Protein AF-A0A3R6PTT9-F1 (afdb_monomer_lite)

Radius of gyration: 13.13 Å; chains: 1; bounding box: 32×24×32 Å

Foldseek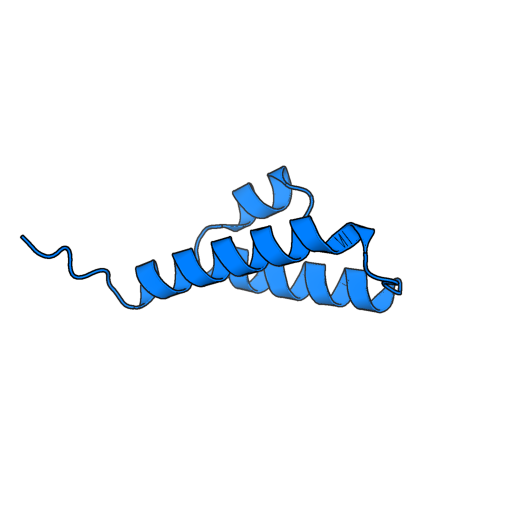 3Di:
DPPPDDPLRVVLVVLVVVLVVCLVCVVVDPDDPVNLVVQLVVNCVSCVVNVCNVVCVVVVRD

Structure (mmCIF, N/CA/C/O backbone):
data_AF-A0A3R6PTT9-F1
#
_entry.id   AF-A0A3R6PTT9-F1
#
loop_
_atom_site.group_PDB
_atom_site.id
_atom_site.type_symbol
_atom_site.label_atom_id
_atom_site.label_alt_id
_atom_site.label_comp_id
_atom_site.label_asym_id
_atom_site.label_entity_id
_atom_site.label_seq_id
_atom_site.pdbx_PDB_ins_code
_atom_site.Cartn_x
_atom_site.Cartn_y
_atom_site.Cartn_z
_atom_site.occupancy
_atom_site.B_iso_or_equiv
_atom_site.auth_seq_id
_atom_site.auth_comp_id
_atom_site.auth_asym_id
_atom_site.auth_atom_id
_atom_site.pdbx_PDB_model_num
ATOM 1 N N . MET A 1 1 ? -17.029 16.925 20.959 1.00 42.78 1 MET A N 1
ATOM 2 C CA . MET A 1 1 ? -16.921 15.451 20.914 1.00 42.78 1 MET A CA 1
ATOM 3 C C . MET A 1 1 ? -15.589 15.120 20.267 1.00 42.78 1 MET A C 1
ATOM 5 O O . MET A 1 1 ? -15.373 15.557 19.146 1.00 42.78 1 MET A O 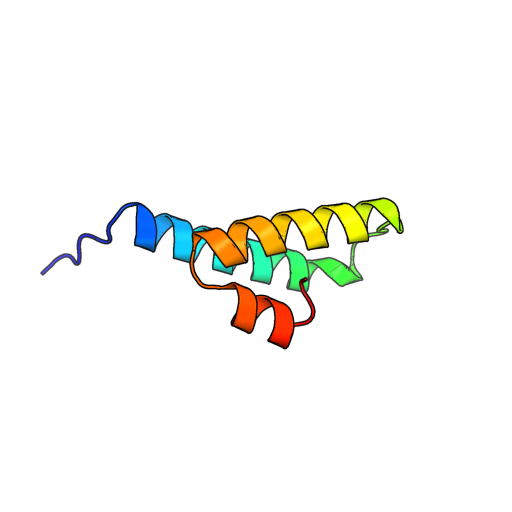1
ATOM 9 N N . VAL A 1 2 ? -14.674 14.466 20.983 1.00 54.62 2 VAL A N 1
ATOM 10 C CA . VAL A 1 2 ? -13.448 13.922 20.378 1.00 54.62 2 VAL A CA 1
ATOM 11 C C . VAL A 1 2 ? -13.844 12.585 19.772 1.00 54.62 2 VAL A C 1
ATOM 13 O O . VAL A 1 2 ? -14.299 11.706 20.499 1.00 54.62 2 VAL A O 1
ATOM 16 N N . ASP A 1 3 ? -13.755 12.461 18.453 1.00 64.94 3 ASP A N 1
ATOM 17 C CA . ASP A 1 3 ? -14.034 11.203 17.769 1.00 64.94 3 ASP A CA 1
ATOM 18 C C . ASP A 1 3 ? -12.909 10.210 18.106 1.00 64.94 3 ASP A C 1
ATOM 20 O O . ASP A 1 3 ? -11.779 10.339 17.627 1.00 64.94 3 ASP A O 1
ATOM 24 N N . ILE A 1 4 ? -13.171 9.270 19.020 1.00 73.56 4 ILE A N 1
ATOM 25 C CA . ILE A 1 4 ? -12.202 8.226 19.368 1.00 73.56 4 ILE A CA 1
ATOM 26 C C . ILE A 1 4 ? -12.248 7.190 18.246 1.00 73.56 4 ILE A C 1
ATOM 28 O O . ILE A 1 4 ? -12.994 6.211 18.294 1.00 73.56 4 ILE A O 1
ATOM 32 N N . MET A 1 5 ? -11.434 7.416 17.215 1.00 81.94 5 MET A N 1
ATOM 33 C CA . MET A 1 5 ? -11.212 6.433 16.161 1.00 81.94 5 MET A CA 1
ATOM 34 C C . MET A 1 5 ? -10.724 5.114 16.765 1.00 81.94 5 MET A C 1
ATOM 36 O O . MET A 1 5 ? -9.753 5.079 17.523 1.00 81.94 5 MET A O 1
ATOM 40 N N . SER A 1 6 ? -11.355 4.005 16.377 1.00 92.31 6 SER A N 1
ATOM 41 C CA . SER A 1 6 ? -10.891 2.681 16.788 1.00 92.31 6 SER A CA 1
ATOM 42 C C . SER A 1 6 ? -9.502 2.380 16.218 1.00 92.31 6 SER A C 1
ATOM 44 O O . SER A 1 6 ? -9.137 2.861 15.142 1.00 92.31 6 SER A O 1
ATOM 46 N N . ASN A 1 7 ? -8.744 1.506 16.888 1.00 94.50 7 ASN A N 1
ATOM 47 C CA . ASN A 1 7 ? -7.437 1.047 16.398 1.00 94.50 7 ASN A CA 1
ATOM 48 C C . ASN A 1 7 ? -7.510 0.486 14.968 1.00 94.50 7 ASN A C 1
ATOM 50 O O . ASN A 1 7 ? -6.574 0.654 14.190 1.00 94.50 7 ASN A O 1
ATOM 54 N N . TYR A 1 8 ? -8.635 -0.138 14.600 1.00 95.88 8 TYR A N 1
ATOM 55 C CA . TYR A 1 8 ? -8.869 -0.600 13.234 1.00 95.88 8 TYR A CA 1
ATOM 56 C C . TYR A 1 8 ? -8.951 0.563 12.240 1.00 95.88 8 TYR A C 1
ATOM 58 O O . TYR A 1 8 ?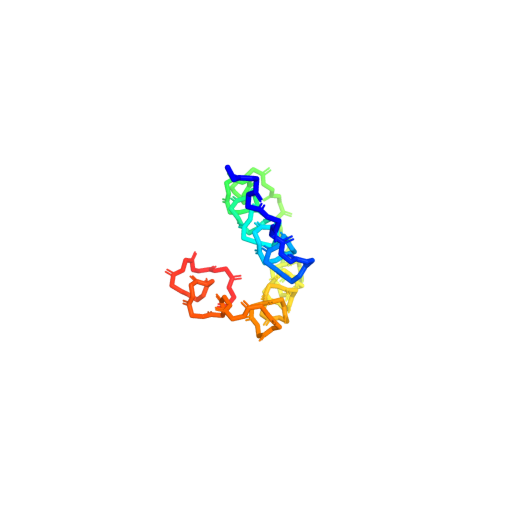 -8.277 0.523 11.216 1.00 95.88 8 TYR A O 1
ATOM 66 N N . GLN A 1 9 ? -9.738 1.604 12.536 1.00 96.50 9 GLN A N 1
ATOM 67 C CA . GLN A 1 9 ? -9.873 2.764 11.646 1.00 96.50 9 GLN A CA 1
ATOM 68 C C . GLN A 1 9 ? -8.578 3.569 11.563 1.00 96.50 9 GLN A C 1
ATOM 70 O O . GLN A 1 9 ? -8.192 4.004 10.479 1.00 96.50 9 GLN A O 1
ATOM 75 N N . LYS A 1 10 ? -7.864 3.700 12.687 1.00 96.81 10 LYS A N 1
ATOM 76 C CA . LYS A 1 10 ? -6.528 4.296 12.707 1.00 96.81 10 LYS A CA 1
ATOM 77 C C . LYS A 1 10 ? -5.586 3.533 11.779 1.00 96.81 10 LYS A C 1
ATOM 79 O O . LYS A 1 10 ? -5.012 4.134 10.878 1.00 96.81 10 LYS A O 1
ATOM 84 N N . ARG A 1 11 ? -5.507 2.205 11.923 1.00 97.88 11 ARG A N 1
ATOM 85 C CA . ARG A 1 11 ? -4.609 1.403 11.087 1.00 97.88 11 ARG A CA 1
ATOM 86 C C . ARG A 1 11 ? -5.043 1.351 9.623 1.00 97.88 11 ARG A C 1
ATOM 88 O O . ARG A 1 11 ? -4.186 1.355 8.751 1.00 97.88 11 ARG A O 1
ATOM 95 N N . LYS A 1 12 ? -6.347 1.364 9.333 1.00 98.19 12 LYS A N 1
ATOM 96 C CA . LYS A 1 12 ? -6.863 1.504 7.964 1.00 98.19 12 LYS A CA 1
ATOM 97 C C . LYS A 1 12 ? -6.348 2.791 7.312 1.00 98.19 12 LYS A C 1
ATOM 99 O O . LYS A 1 12 ? -5.879 2.739 6.181 1.00 98.19 12 LYS A O 1
ATOM 104 N N . LYS A 1 13 ? -6.409 3.917 8.028 1.00 98.12 13 LYS A N 1
A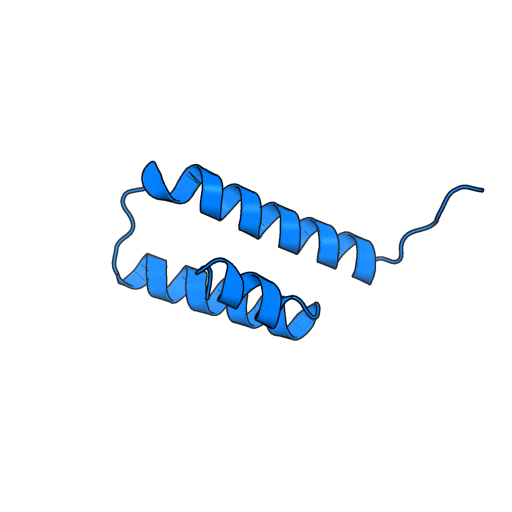TOM 105 C CA . LYS A 1 13 ? -5.924 5.213 7.535 1.00 98.12 13 LYS A CA 1
ATOM 106 C C . LYS A 1 13 ? -4.407 5.225 7.337 1.00 98.12 13 LYS A C 1
ATOM 108 O O . LYS A 1 13 ? -3.939 5.720 6.324 1.00 98.12 13 LYS A O 1
ATOM 113 N N . GLU A 1 14 ? -3.650 4.640 8.262 1.00 98.31 14 GLU A N 1
ATOM 114 C CA . GLU A 1 14 ? -2.194 4.487 8.112 1.00 98.31 14 GLU A CA 1
ATOM 115 C C . GLU A 1 14 ? -1.840 3.673 6.863 1.00 98.31 14 GLU A C 1
ATOM 117 O O . GLU A 1 14 ? -1.029 4.109 6.062 1.00 98.31 14 GLU A O 1
ATOM 122 N N . VAL A 1 15 ? -2.507 2.538 6.647 1.00 98.56 15 VAL A N 1
ATOM 123 C CA . VAL A 1 15 ? -2.308 1.693 5.459 1.00 98.56 15 VAL A CA 1
ATOM 124 C C . VAL A 1 15 ? -2.652 2.433 4.163 1.00 98.56 15 VAL A C 1
ATOM 126 O O . VAL A 1 15 ? -1.987 2.238 3.149 1.00 98.56 15 VAL A O 1
ATOM 129 N N . GLN A 1 16 ? -3.690 3.269 4.181 1.00 98.44 16 GLN A N 1
ATOM 130 C CA . GLN A 1 16 ? -4.036 4.112 3.040 1.00 98.44 16 GLN A CA 1
ATOM 131 C C . GLN A 1 16 ? -2.937 5.150 2.761 1.00 98.44 16 GLN A C 1
ATOM 133 O O . GLN A 1 16 ? -2.538 5.310 1.612 1.00 98.44 16 GLN A O 1
ATOM 138 N N . ASN A 1 17 ? -2.403 5.796 3.801 1.00 98.56 17 ASN A N 1
ATOM 139 C CA . ASN A 1 17 ? -1.294 6.741 3.667 1.00 98.56 17 ASN A CA 1
ATOM 140 C C . ASN A 1 17 ? -0.011 6.060 3.168 1.00 98.56 17 ASN A C 1
ATOM 142 O O . ASN A 1 17 ? 0.609 6.578 2.249 1.00 98.56 17 ASN A O 1
ATOM 146 N N . GLU A 1 18 ? 0.337 4.878 3.690 1.00 98.44 18 GLU A N 1
ATOM 147 C CA . GLU A 1 18 ? 1.485 4.086 3.215 1.00 98.44 18 GLU A CA 1
ATOM 148 C C . GLU A 1 18 ? 1.386 3.799 1.705 1.00 98.44 18 GLU A C 1
ATOM 150 O O . GLU A 1 18 ? 2.380 3.867 0.987 1.00 98.44 18 GLU A O 1
ATOM 155 N N . ALA A 1 19 ? 0.182 3.494 1.210 1.00 98.50 19 ALA A N 1
ATOM 156 C CA . ALA A 1 19 ? -0.060 3.240 -0.208 1.00 98.50 19 ALA A CA 1
ATOM 157 C C . ALA A 1 19 ? 0.094 4.509 -1.066 1.00 98.50 19 ALA A C 1
ATOM 159 O O . ALA A 1 19 ? 0.658 4.446 -2.158 1.00 98.50 19 ALA A O 1
ATOM 160 N N . ILE A 1 20 ? -0.371 5.658 -0.561 1.00 98.38 20 ILE A N 1
ATOM 161 C CA . ILE A 1 20 ? -0.214 6.965 -1.215 1.00 98.38 20 ILE A CA 1
ATOM 162 C C . ILE A 1 20 ? 1.261 7.366 -1.273 1.00 98.38 20 ILE A C 1
ATOM 164 O O . ILE A 1 20 ? 1.740 7.758 -2.332 1.00 98.38 20 ILE A O 1
ATOM 168 N N . GLU A 1 21 ? 1.982 7.246 -0.160 1.00 98.31 21 GLU A N 1
ATOM 169 C CA . GLU A 1 21 ? 3.410 7.570 -0.073 1.00 98.31 21 GLU A CA 1
ATOM 170 C C . GLU A 1 21 ? 4.228 6.684 -1.018 1.00 98.31 21 GLU A C 1
ATOM 172 O O . GLU A 1 21 ? 5.026 7.194 -1.802 1.00 98.31 21 GLU A O 1
ATOM 177 N N . TRP A 1 22 ? 3.962 5.373 -1.025 1.00 98.06 22 TRP A N 1
ATOM 178 C CA . TRP A 1 22 ? 4.599 4.448 -1.962 1.00 98.06 22 TRP A CA 1
ATOM 179 C C . TRP A 1 22 ? 4.324 4.822 -3.422 1.00 98.06 22 TRP A C 1
ATOM 181 O O . TRP A 1 22 ? 5.240 4.827 -4.238 1.00 98.06 22 TRP A O 1
ATOM 191 N N . GLN A 1 23 ? 3.080 5.174 -3.761 1.00 96.94 23 GLN A N 1
ATOM 192 C CA . GLN A 1 23 ? 2.725 5.568 -5.125 1.00 96.94 23 GLN A CA 1
ATOM 193 C C . GLN A 1 23 ? 3.396 6.887 -5.540 1.00 96.94 23 GLN A C 1
ATOM 195 O O . GLN A 1 23 ? 3.838 7.012 -6.681 1.00 96.94 23 GLN A O 1
ATOM 200 N N . GLN A 1 24 ? 3.475 7.866 -4.634 1.00 97.00 24 GLN A N 1
ATOM 201 C CA . GLN A 1 24 ? 4.120 9.158 -4.888 1.00 97.00 24 GLN A CA 1
ATOM 202 C C . GLN A 1 24 ? 5.621 9.018 -5.131 1.00 97.00 24 GLN A C 1
ATOM 204 O O . GLN A 1 24 ? 6.171 9.731 -5.967 1.00 97.00 24 GLN A O 1
ATOM 209 N N . ASP A 1 25 ? 6.267 8.095 -4.422 1.00 97.25 25 ASP A N 1
ATOM 210 C CA . ASP A 1 25 ? 7.704 7.872 -4.538 1.00 97.25 25 ASP A CA 1
ATOM 211 C C . ASP A 1 25 ? 8.077 6.823 -5.597 1.00 97.25 25 ASP A C 1
ATOM 213 O O . ASP A 1 25 ? 9.247 6.674 -5.934 1.00 97.25 25 ASP A O 1
ATOM 217 N N . PHE A 1 26 ? 7.093 6.127 -6.181 1.00 95.75 26 PHE A N 1
ATOM 218 C CA . PHE A 1 26 ? 7.315 5.003 -7.094 1.00 95.75 26 PHE A CA 1
ATOM 219 C C . PHE A 1 26 ? 8.281 5.324 -8.242 1.00 95.75 26 PHE A C 1
ATOM 221 O O . PHE A 1 26 ? 9.153 4.524 -8.563 1.00 95.75 26 PHE A O 1
ATOM 228 N N . GLY A 1 27 ? 8.135 6.501 -8.857 1.00 94.25 27 GLY A N 1
ATOM 229 C CA . GLY A 1 27 ? 8.968 6.928 -9.984 1.00 94.25 27 GLY A CA 1
ATOM 230 C C . GLY A 1 27 ? 10.396 7.335 -9.609 1.00 94.25 27 GLY A C 1
ATOM 231 O O . GLY A 1 27 ? 11.222 7.495 -10.503 1.00 94.25 27 GLY A O 1
ATOM 232 N N . ASN A 1 28 ? 10.685 7.504 -8.317 1.00 96.50 28 ASN A N 1
ATOM 233 C CA . ASN A 1 28 ? 12.010 7.866 -7.810 1.00 96.50 28 ASN A CA 1
ATOM 234 C C . ASN A 1 28 ? 12.827 6.641 -7.369 1.00 96.50 28 ASN A C 1
ATOM 236 O O . ASN A 1 28 ? 13.958 6.800 -6.911 1.00 96.50 28 ASN A O 1
ATOM 240 N N . GLN A 1 29 ? 12.253 5.439 -7.463 1.00 95.62 29 GLN A N 1
ATOM 241 C CA . GLN A 1 29 ? 12.847 4.198 -6.975 1.00 95.62 29 GLN A CA 1
ATOM 242 C C . GLN A 1 29 ? 13.249 3.281 -8.135 1.00 95.62 29 GLN A C 1
ATOM 244 O O . GLN A 1 29 ? 12.503 3.108 -9.099 1.00 95.62 29 GLN A O 1
ATOM 249 N N . ASP A 1 30 ? 14.398 2.618 -8.003 1.00 96.38 30 ASP A N 1
ATOM 250 C CA . ASP A 1 30 ? 14.883 1.615 -8.959 1.00 96.38 30 ASP A CA 1
ATOM 251 C C . ASP A 1 30 ? 14.368 0.216 -8.589 1.00 96.38 30 ASP A C 1
ATOM 253 O O . ASP A 1 30 ? 15.119 -0.663 -8.156 1.00 96.38 30 ASP A O 1
ATOM 257 N N . TYR A 1 31 ? 13.057 -0.001 -8.721 1.00 96.94 31 TYR A N 1
ATOM 258 C CA . TYR A 1 31 ? 12.458 -1.285 -8.358 1.00 96.94 31 TYR A CA 1
ATOM 259 C C . TYR A 1 31 ? 12.844 -2.408 -9.320 1.00 96.94 31 TYR A C 1
ATOM 261 O O . TYR A 1 31 ? 12.590 -2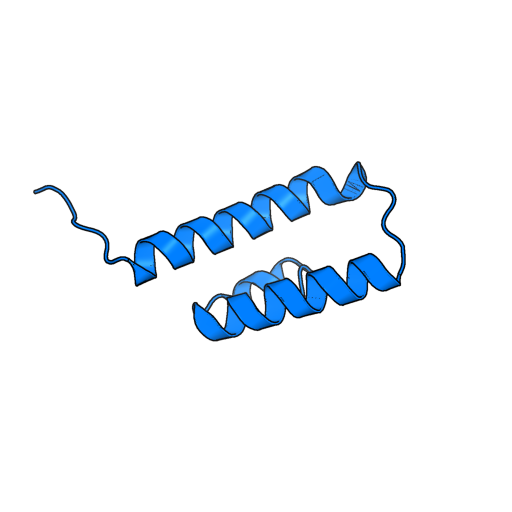.356 -10.527 1.00 96.94 31 TYR A O 1
ATOM 269 N N . SER A 1 32 ? 13.364 -3.500 -8.761 1.00 98.12 32 SER A N 1
ATOM 270 C CA . SER A 1 32 ? 13.443 -4.766 -9.479 1.00 98.12 32 SER A CA 1
ATOM 271 C C . SER A 1 32 ? 12.050 -5.376 -9.658 1.00 98.12 32 SER A C 1
ATOM 273 O O . SER A 1 32 ? 11.103 -5.075 -8.928 1.00 98.12 32 SER A O 1
ATOM 275 N N . TYR A 1 33 ? 11.923 -6.327 -10.586 1.00 97.44 33 TYR A N 1
ATOM 276 C CA . TYR A 1 33 ? 10.68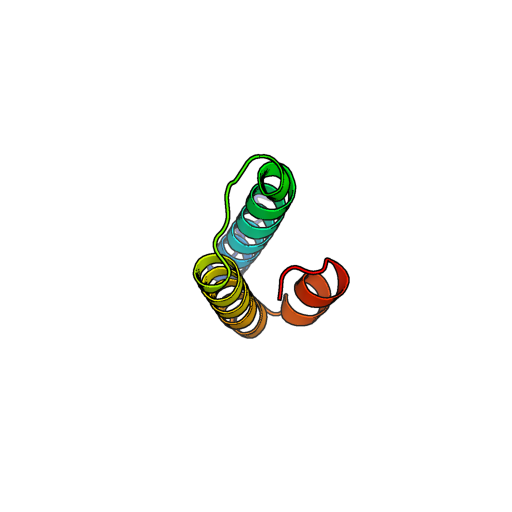2 -7.093 -10.733 1.00 97.44 33 TYR A CA 1
ATOM 277 C C . TYR A 1 33 ? 10.259 -7.784 -9.420 1.00 97.44 33 TYR A C 1
ATOM 279 O O . TYR A 1 33 ? 9.076 -7.811 -9.083 1.00 97.44 33 TYR A O 1
ATOM 287 N N . SER A 1 34 ? 11.218 -8.310 -8.649 1.00 98.25 34 SER A N 1
ATOM 288 C CA . SER A 1 34 ? 10.954 -8.909 -7.335 1.00 98.25 34 SER A CA 1
ATOM 289 C C . SER A 1 34 ? 10.394 -7.911 -6.324 1.00 98.25 34 SER A C 1
ATOM 291 O O . SER A 1 34 ? 9.512 -8.286 -5.551 1.00 98.25 34 SER A O 1
ATOM 293 N N . ASP A 1 35 ? 10.844 -6.655 -6.355 1.00 97.94 35 ASP A N 1
ATOM 294 C CA . ASP A 1 35 ? 10.325 -5.611 -5.467 1.00 97.94 35 ASP A CA 1
ATOM 295 C C . ASP A 1 35 ? 8.870 -5.294 -5.808 1.00 97.94 35 ASP A C 1
ATOM 297 O O . ASP A 1 35 ? 8.021 -5.246 -4.919 1.00 97.94 35 ASP A O 1
ATOM 301 N N . LEU A 1 36 ? 8.538 -5.188 -7.099 1.00 97.25 36 LEU A N 1
ATOM 302 C CA . LEU A 1 36 ? 7.157 -4.968 -7.542 1.00 97.25 36 LEU A CA 1
ATOM 303 C C . LEU A 1 36 ? 6.224 -6.096 -7.081 1.00 97.25 36 LEU A C 1
ATOM 305 O O . LEU A 1 36 ? 5.133 -5.838 -6.568 1.00 97.25 36 LEU A O 1
ATOM 309 N N . VAL A 1 37 ? 6.663 -7.353 -7.196 1.00 97.94 37 VAL A N 1
ATOM 310 C CA . VAL A 1 37 ? 5.907 -8.513 -6.693 1.00 97.94 37 VAL A CA 1
ATOM 311 C C . VAL A 1 37 ? 5.761 -8.459 -5.170 1.00 97.94 37 VAL A C 1
ATOM 313 O O . VAL A 1 37 ? 4.693 -8.782 -4.638 1.00 97.94 37 VAL A O 1
ATOM 316 N N . TYR A 1 38 ? 6.809 -8.053 -4.451 1.00 98.31 38 TYR A N 1
ATOM 317 C CA . TYR A 1 38 ? 6.763 -7.892 -3.001 1.00 98.31 38 TYR A CA 1
ATOM 318 C C . TYR A 1 38 ? 5.732 -6.834 -2.583 1.00 98.31 38 TYR A C 1
ATOM 320 O O . TYR A 1 38 ? 4.835 -7.146 -1.793 1.00 98.31 38 TYR A O 1
ATOM 328 N N . TYR A 1 39 ? 5.795 -5.625 -3.149 1.00 98.19 39 TYR A N 1
ATOM 329 C CA . TYR A 1 39 ? 4.869 -4.537 -2.820 1.00 98.19 39 TYR A CA 1
ATOM 330 C C . TYR A 1 39 ? 3.429 -4.857 -3.227 1.00 98.19 39 TYR A C 1
ATOM 332 O O . TYR A 1 39 ? 2.512 -4.651 -2.427 1.00 98.19 39 TYR A O 1
ATOM 340 N N . GLY A 1 40 ? 3.220 -5.469 -4.397 1.00 98.12 40 GLY A N 1
ATOM 341 C CA . GLY A 1 40 ? 1.898 -5.939 -4.813 1.00 98.12 40 GLY A CA 1
ATOM 342 C C . GLY A 1 40 ? 1.295 -6.927 -3.806 1.00 98.12 40 GLY A C 1
ATOM 343 O O . GLY A 1 40 ? 0.151 -6.778 -3.370 1.00 98.12 40 GLY A O 1
ATOM 344 N N . ASN A 1 41 ? 2.080 -7.901 -3.336 1.00 98.56 41 ASN A N 1
ATOM 345 C CA . ASN A 1 41 ? 1.630 -8.848 -2.311 1.00 98.56 41 ASN A CA 1
ATOM 346 C C . ASN A 1 41 ? 1.389 -8.183 -0.944 1.00 98.56 41 ASN A C 1
ATOM 348 O O . ASN A 1 41 ? 0.408 -8.514 -0.263 1.00 98.56 41 ASN A O 1
ATOM 352 N N . TYR A 1 42 ? 2.258 -7.249 -0.548 1.00 98.62 42 TYR A N 1
ATOM 353 C CA . TYR A 1 42 ? 2.141 -6.469 0.684 1.00 98.62 42 TYR A CA 1
ATOM 354 C C . TYR A 1 42 ? 0.818 -5.690 0.722 1.00 98.62 42 TYR A C 1
ATOM 356 O O . TYR A 1 42 ? -0.005 -5.903 1.625 1.00 98.62 42 TYR A O 1
ATOM 364 N N . PHE A 1 43 ? 0.550 -4.876 -0.302 1.00 98.62 43 PHE A N 1
ATOM 365 C CA . PHE A 1 43 ? -0.673 -4.080 -0.383 1.00 98.62 43 PHE A CA 1
ATOM 366 C C . PHE A 1 43 ? -1.918 -4.934 -0.613 1.00 98.62 43 PHE A C 1
ATOM 368 O O . PHE A 1 43 ? -2.952 -4.648 -0.013 1.00 98.62 43 PHE A O 1
ATOM 375 N N . ALA A 1 44 ? -1.842 -6.047 -1.348 1.00 98.62 44 ALA A N 1
ATOM 376 C CA . ALA A 1 44 ? -2.980 -6.959 -1.479 1.00 98.62 44 ALA A CA 1
ATOM 377 C C . ALA A 1 44 ? -3.390 -7.571 -0.126 1.00 98.62 44 ALA A C 1
ATOM 379 O O . ALA A 1 44 ? -4.584 -7.710 0.171 1.00 98.62 44 ALA A O 1
ATOM 380 N N . LYS A 1 45 ? -2.416 -7.933 0.723 1.00 98.75 45 LYS A N 1
ATOM 381 C CA . LYS A 1 45 ? -2.672 -8.469 2.071 1.00 98.75 45 LYS A CA 1
ATOM 382 C C . LYS A 1 45 ? -3.315 -7.418 2.974 1.00 98.75 45 LYS A C 1
ATOM 384 O O . LYS A 1 45 ? -4.311 -7.716 3.638 1.00 98.75 45 LYS A O 1
ATOM 389 N N . LEU A 1 46 ? -2.784 -6.198 2.975 1.00 98.62 46 LEU A N 1
ATOM 390 C CA . LEU A 1 46 ? -3.342 -5.084 3.743 1.00 98.62 46 LEU A CA 1
ATOM 391 C C . LEU A 1 46 ? -4.725 -4.666 3.230 1.00 98.62 46 LEU A C 1
ATOM 393 O O . LEU A 1 46 ? -5.651 -4.492 4.021 1.00 98.62 46 LEU A O 1
ATOM 397 N N . GLY A 1 47 ? -4.896 -4.610 1.912 1.00 98.50 47 GLY A N 1
ATOM 398 C CA . GLY A 1 47 ? -6.149 -4.284 1.246 1.00 98.50 47 GLY A CA 1
ATOM 399 C C . GLY A 1 47 ? -7.272 -5.250 1.605 1.00 98.50 47 GLY A C 1
ATOM 400 O O . GLY A 1 47 ? -8.388 -4.812 1.886 1.00 98.50 47 GLY A O 1
ATOM 401 N N . ARG A 1 48 ? -6.984 -6.558 1.675 1.00 98.62 48 ARG A N 1
ATOM 402 C CA . ARG A 1 48 ? -7.944 -7.558 2.175 1.00 98.62 48 ARG A CA 1
ATOM 403 C C . ARG A 1 48 ? -8.283 -7.346 3.649 1.00 98.62 48 ARG A C 1
ATOM 405 O O . ARG A 1 48 ? -9.450 -7.422 4.014 1.00 98.62 48 ARG A O 1
ATOM 412 N N . ARG A 1 49 ? -7.282 -7.061 4.487 1.00 98.31 49 ARG A N 1
ATOM 413 C CA . ARG A 1 49 ? -7.461 -6.908 5.939 1.00 98.31 49 ARG A CA 1
ATOM 414 C C . ARG A 1 49 ? -8.269 -5.667 6.325 1.00 98.31 49 ARG A C 1
ATOM 416 O O . ARG A 1 49 ? -9.030 -5.736 7.283 1.00 98.31 49 ARG A O 1
ATOM 423 N N . TYR A 1 50 ? -8.089 -4.558 5.608 1.00 98.31 50 TYR A N 1
ATOM 424 C CA . TYR A 1 50 ? -8.676 -3.257 5.959 1.00 98.31 50 TYR A CA 1
ATOM 425 C C . TYR A 1 50 ? -9.796 -2.789 5.014 1.00 98.31 50 TYR A C 1
ATOM 427 O O . TYR A 1 50 ? -10.314 -1.679 5.160 1.00 98.31 50 TYR A O 1
ATOM 435 N N . GLY A 1 51 ? -10.197 -3.632 4.056 1.00 98.12 51 GLY A N 1
ATOM 436 C CA . GLY A 1 51 ? -11.255 -3.317 3.092 1.00 98.12 51 GLY A CA 1
ATOM 437 C C . GLY A 1 51 ? -10.852 -2.261 2.057 1.00 98.12 51 GLY A C 1
ATOM 438 O O . GLY A 1 51 ? -11.698 -1.484 1.628 1.00 98.12 51 GLY A O 1
ATOM 439 N N . LEU A 1 52 ? -9.572 -2.223 1.676 1.00 98.50 52 LEU A N 1
ATOM 440 C CA . LEU A 1 52 ? -8.994 -1.271 0.713 1.00 98.50 52 LEU A CA 1
ATOM 441 C C . LEU A 1 52 ? -8.627 -1.924 -0.631 1.00 98.50 52 LEU A C 1
ATOM 443 O O . LEU A 1 52 ? -8.181 -1.246 -1.547 1.00 98.50 52 LEU A O 1
ATOM 447 N N . LEU A 1 53 ? -8.839 -3.237 -0.797 1.00 98.44 53 LEU A N 1
ATOM 448 C CA . LEU A 1 53 ? -8.387 -3.967 -1.992 1.00 98.44 53 LEU A CA 1
ATOM 449 C C . LEU A 1 53 ? -8.927 -3.384 -3.310 1.00 98.44 53 LEU A C 1
ATOM 451 O O . LEU A 1 53 ? -8.202 -3.326 -4.296 1.00 98.44 53 LEU A O 1
ATOM 455 N N . LYS A 1 54 ? -10.197 -2.958 -3.341 1.00 98.50 54 LYS A N 1
ATOM 456 C CA . LYS A 1 54 ? -10.796 -2.350 -4.541 1.00 98.50 54 LYS A CA 1
ATOM 457 C C . LYS A 1 54 ? -10.142 -1.007 -4.878 1.00 98.50 54 LYS A C 1
ATOM 459 O O . LYS A 1 54 ? -9.906 -0.732 -6.047 1.00 98.50 54 LYS A O 1
ATOM 464 N N . GLU A 1 55 ? -9.856 -0.201 -3.861 1.00 98.25 55 GLU A N 1
ATOM 465 C CA . GLU A 1 55 ? -9.189 1.093 -4.007 1.00 98.25 55 GLU A CA 1
ATOM 466 C C . GLU A 1 55 ? -7.753 0.914 -4.505 1.00 98.25 55 GLU A C 1
ATOM 468 O O . GLU A 1 55 ? -7.361 1.544 -5.479 1.00 98.25 55 GLU A O 1
ATOM 473 N N . PHE A 1 56 ? -6.994 -0.006 -3.911 1.00 98.38 56 PHE A N 1
ATOM 474 C CA . PHE A 1 56 ? -5.620 -0.281 -4.334 1.00 98.38 56 PHE A CA 1
ATOM 475 C C . PHE A 1 56 ? -5.540 -0.785 -5.778 1.00 98.38 56 PHE A C 1
ATOM 477 O O . PHE A 1 56 ? -4.703 -0.306 -6.539 1.00 98.38 56 PHE A O 1
ATOM 484 N N . LYS A 1 57 ? -6.464 -1.664 -6.190 1.00 97.94 57 LYS A N 1
ATOM 485 C CA . LYS A 1 57 ? -6.582 -2.112 -7.588 1.00 97.94 57 LYS A CA 1
ATOM 486 C C . LYS A 1 57 ? -6.888 -0.970 -8.548 1.00 97.94 57 LYS A C 1
ATOM 488 O O . LYS A 1 57 ? -6.282 -0.881 -9.609 1.00 97.94 57 LYS A O 1
ATOM 493 N N . ALA A 1 58 ? -7.819 -0.091 -8.177 1.00 98.25 58 ALA A N 1
ATOM 494 C CA . ALA A 1 58 ? -8.184 1.060 -9.000 1.00 98.25 58 ALA A CA 1
ATOM 495 C C . ALA A 1 58 ? -7.017 2.044 -9.194 1.00 98.25 58 ALA A C 1
ATOM 497 O O . ALA A 1 58 ? -6.977 2.737 -10.204 1.00 98.25 58 ALA A O 1
ATOM 498 N N . ASN A 1 59 ? -6.066 2.070 -8.256 1.00 97.19 59 ASN A N 1
ATOM 499 C CA . ASN A 1 59 ? -4.883 2.927 -8.295 1.00 97.19 59 ASN A CA 1
ATOM 500 C C . ASN A 1 59 ? -3.612 2.218 -8.806 1.00 97.19 59 ASN A C 1
ATOM 502 O O . ASN A 1 59 ? -2.536 2.805 -8.762 1.00 97.19 59 ASN A O 1
ATOM 506 N N . GLY A 1 60 ? -3.707 0.973 -9.289 1.00 95.50 60 GLY A N 1
ATOM 507 C CA . GLY A 1 60 ? -2.558 0.246 -9.845 1.00 95.50 60 GLY A CA 1
ATOM 508 C C . GLY A 1 60 ? -1.509 -0.188 -8.814 1.00 95.50 60 GLY A C 1
ATOM 509 O O . GLY A 1 60 ? -0.350 -0.365 -9.170 1.00 95.50 60 GLY A O 1
ATOM 510 N N . ILE A 1 61 ? -1.901 -0.351 -7.547 1.00 96.75 61 ILE A N 1
ATOM 511 C CA . ILE A 1 61 ? -0.985 -0.685 -6.443 1.00 96.75 61 ILE A CA 1
ATOM 512 C C . ILE A 1 61 ? -0.816 -2.207 -6.276 1.00 96.75 61 ILE A C 1
ATOM 514 O O . ILE A 1 61 ? 0.277 -2.680 -5.967 1.00 96.75 61 ILE A O 1
ATOM 518 N N . CYS A 1 62 ? -1.890 -2.990 -6.448 1.00 94.38 62 CYS A N 1
ATOM 519 C CA . CYS A 1 62 ? -1.877 -4.460 -6.366 1.00 94.38 62 CYS A CA 1
ATOM 520 C C . CYS A 1 62 ? -3.033 -5.112 -7.132 1.00 94.38 62 CYS A C 1
ATOM 522 O O . CYS A 1 62 ? -3.993 -4.388 -7.479 1.00 94.38 62 CYS A O 1
#

pLDDT: mean 94.8, std 10.13, range [42.78, 98.75]

Sequence (62 aa):
MVDIMSNYQKRKKEVQNEAIEWQQDFGNQDYSYSDLVYYGNYFAKLGRRYGLLKEFKANGIC

Secondary structure (DSSP, 8-state):
------HHHHHHHHHHHHHHHHHHHGGGS---HHHHHHHHHHHHHHHHHHT-HHHHHHTT--